Protein AF-A0A4W5JXL0-F1 (afdb_monomer_lite)

Structure (mmCIF, N/CA/C/O backbone):
data_AF-A0A4W5JXL0-F1
#
_entry.id   AF-A0A4W5JXL0-F1
#
loop_
_atom_site.group_PDB
_atom_site.id
_atom_site.type_symbol
_atom_site.label_atom_id
_atom_site.label_alt_id
_atom_site.label_comp_id
_atom_site.label_asym_id
_atom_site.label_entity_id
_atom_site.label_seq_id
_atom_site.pdbx_PDB_ins_code
_atom_site.Cartn_x
_atom_site.Cartn_y
_atom_site.Cartn_z
_atom_site.occupancy
_atom_site.B_iso_or_equiv
_atom_site.auth_seq_id
_atom_site.auth_comp_id
_atom_site.auth_asym_id
_atom_site.auth_atom_id
_atom_site.pdbx_PDB_model_num
ATOM 1 N N . MET A 1 1 ? -16.238 -10.959 4.177 1.00 44.97 1 MET A N 1
ATOM 2 C CA . MET A 1 1 ? -16.614 -9.712 3.478 1.00 44.97 1 MET A CA 1
ATOM 3 C C . MET A 1 1 ? -15.823 -8.590 4.135 1.00 44.97 1 MET A C 1
ATOM 5 O O . MET A 1 1 ? -16.012 -8.363 5.322 1.00 44.97 1 MET A O 1
ATOM 9 N N . TYR A 1 2 ? -14.840 -8.008 3.449 1.00 50.25 2 TYR A N 1
ATOM 10 C CA . TYR A 1 2 ? -13.991 -6.952 4.017 1.00 50.25 2 TYR A CA 1
ATOM 11 C C . TYR A 1 2 ? -14.645 -5.604 3.732 1.00 50.25 2 TYR A C 1
ATOM 13 O O . TYR A 1 2 ? -15.067 -5.378 2.599 1.00 50.25 2 TYR A O 1
ATOM 21 N N . LYS A 1 3 ? -14.746 -4.728 4.733 1.00 51.88 3 LYS A N 1
ATOM 22 C CA . LYS A 1 3 ? -15.291 -3.382 4.544 1.00 51.88 3 LYS A CA 1
ATOM 23 C C . LYS A 1 3 ? -14.150 -2.373 4.419 1.00 51.88 3 LYS A C 1
ATOM 25 O O . LYS A 1 3 ? -13.209 -2.403 5.211 1.00 51.88 3 LYS A O 1
ATOM 30 N N . ALA A 1 4 ? -14.211 -1.522 3.399 1.00 54.75 4 ALA A N 1
ATOM 31 C CA . ALA A 1 4 ? -13.227 -0.466 3.201 1.00 54.75 4 ALA A CA 1
ATOM 32 C C . ALA A 1 4 ? -13.436 0.631 4.249 1.00 54.75 4 ALA A C 1
ATOM 34 O O . ALA A 1 4 ? -14.561 1.069 4.486 1.00 54.75 4 ALA A O 1
ATOM 35 N N . ILE A 1 5 ? -12.343 1.053 4.873 1.00 59.84 5 ILE A N 1
ATOM 36 C CA . ILE A 1 5 ? -12.331 2.164 5.814 1.00 59.84 5 ILE A CA 1
ATOM 37 C C . ILE A 1 5 ? -11.784 3.372 5.062 1.00 59.84 5 ILE A C 1
ATOM 39 O O . ILE A 1 5 ? -10.670 3.310 4.540 1.00 59.84 5 ILE A O 1
ATOM 43 N N . THR A 1 6 ? -12.558 4.452 4.991 1.00 55.84 6 THR A N 1
ATOM 44 C CA . THR A 1 6 ? -12.148 5.673 4.288 1.00 55.84 6 THR A CA 1
ATOM 45 C C . THR A 1 6 ? -11.992 6.805 5.300 1.00 55.84 6 THR A C 1
ATOM 47 O O . THR A 1 6 ? -12.989 7.195 5.914 1.00 55.84 6 THR A O 1
ATOM 50 N N . PRO A 1 7 ? -10.777 7.343 5.506 1.00 53.47 7 PRO A N 1
ATOM 51 C CA . PRO A 1 7 ? -10.622 8.592 6.237 1.00 53.47 7 PRO A CA 1
ATOM 52 C C . PRO A 1 7 ? -11.195 9.730 5.379 1.00 53.47 7 PRO A C 1
ATOM 54 O O . PRO A 1 7 ? -10.769 9.946 4.247 1.00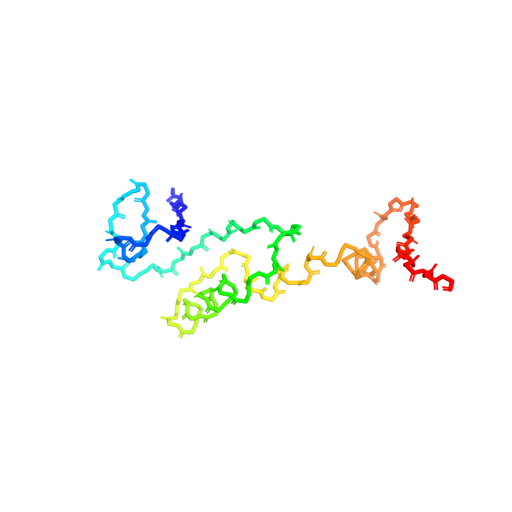 53.47 7 PRO A O 1
ATOM 57 N N . LEU A 1 8 ? -12.211 10.430 5.887 1.00 46.00 8 LEU A N 1
ATOM 58 C CA . LEU A 1 8 ? -12.744 11.640 5.259 1.00 46.00 8 LEU A CA 1
ATOM 59 C C . LEU A 1 8 ? -12.019 12.858 5.839 1.00 46.00 8 LEU A C 1
ATOM 61 O O . LEU A 1 8 ? -12.048 13.073 7.048 1.00 46.00 8 LEU A O 1
ATOM 65 N N . HIS A 1 9 ? -11.433 13.683 4.970 1.00 46.41 9 HIS A N 1
ATOM 66 C CA . HIS A 1 9 ? -10.880 15.002 5.310 1.00 46.41 9 HIS A CA 1
ATOM 67 C C . HIS A 1 9 ? -11.967 16.096 5.437 1.00 46.41 9 HIS A C 1
ATOM 69 O O . HIS A 1 9 ? -11.664 17.283 5.329 1.00 46.41 9 HIS A O 1
ATOM 75 N N . ASP A 1 10 ? -13.239 15.728 5.643 1.00 43.19 10 ASP A N 1
ATOM 76 C CA . ASP A 1 10 ? -14.330 16.700 5.760 1.00 43.19 10 ASP A CA 1
ATOM 77 C C . ASP A 1 10 ? -14.418 17.262 7.190 1.00 43.19 10 ASP A C 1
ATOM 79 O O . ASP A 1 10 ? -14.577 16.545 8.182 1.00 43.19 10 ASP A O 1
ATOM 83 N N . THR A 1 11 ? -14.301 18.582 7.292 1.00 43.84 11 THR A N 1
ATOM 84 C CA . THR A 1 11 ? -13.970 19.366 8.495 1.00 43.84 11 THR A CA 1
ATOM 85 C C . THR A 1 11 ? -15.111 19.502 9.513 1.00 43.84 11 THR A C 1
ATOM 87 O O . THR A 1 11 ? -15.028 20.327 10.422 1.00 43.84 11 THR A O 1
ATOM 90 N N . LYS A 1 12 ? -16.178 18.695 9.418 1.00 47.38 12 LYS A N 1
ATOM 91 C CA . LYS A 1 12 ? -17.352 18.804 10.309 1.00 47.38 12 LYS A CA 1
ATOM 92 C C . LYS A 1 12 ? -17.738 17.544 11.082 1.00 47.38 12 LYS A C 1
ATOM 94 O O . LYS A 1 12 ? -18.549 17.643 11.999 1.00 47.38 12 LYS A O 1
ATOM 99 N N . SER A 1 13 ? -17.142 16.384 10.810 1.00 51.00 13 SER A N 1
ATOM 100 C CA . SER A 1 13 ? -17.373 15.187 11.632 1.00 51.00 13 SER A CA 1
ATOM 101 C C . SER A 1 13 ? -16.156 14.265 11.627 1.00 51.00 13 SER A C 1
ATOM 103 O O . SER A 1 13 ? -16.011 13.431 10.736 1.00 51.00 13 SER A O 1
ATOM 105 N N . GLY A 1 14 ? -15.278 14.417 12.621 1.00 59.03 14 GLY A N 1
ATOM 106 C CA . GLY A 1 14 ? -14.153 13.503 12.821 1.00 59.03 14 GLY A CA 1
ATOM 107 C C . GLY A 1 14 ? -14.623 12.081 13.152 1.00 59.03 14 GLY A C 1
ATOM 108 O O . GLY A 1 14 ? -15.673 11.893 13.766 1.00 59.03 14 GLY A O 1
ATOM 109 N N . GLY A 1 15 ? -13.852 11.073 12.740 1.00 63.56 15 GLY A N 1
ATOM 110 C CA . GLY A 1 15 ? -14.101 9.669 13.077 1.00 63.56 15 GLY A CA 1
ATOM 111 C C . GLY A 1 15 ? -13.826 8.705 11.926 1.00 63.56 15 GLY A C 1
ATOM 112 O O . GLY A 1 15 ? -13.912 9.061 10.753 1.00 63.56 15 GLY A O 1
ATOM 113 N N . LEU A 1 16 ? -13.499 7.461 12.276 1.00 67.81 16 LEU A N 1
ATOM 114 C CA . LEU A 1 16 ? -13.336 6.376 11.316 1.00 67.81 16 LEU A CA 1
ATOM 115 C C . LEU A 1 16 ? -14.721 5.949 10.818 1.00 67.81 16 LEU A C 1
ATOM 117 O O . LEU A 1 16 ? -15.608 5.691 11.634 1.00 67.81 16 LEU A O 1
ATOM 121 N N . ARG A 1 17 ? -14.922 5.889 9.500 1.00 68.06 17 ARG A N 1
ATOM 122 C CA . ARG A 1 17 ? -16.212 5.518 8.909 1.00 68.06 17 ARG A CA 1
ATOM 123 C C . ARG A 1 17 ? -16.088 4.365 7.927 1.00 68.06 17 ARG A C 1
ATOM 125 O O . ARG A 1 17 ? -15.080 4.221 7.233 1.00 68.06 17 ARG A O 1
ATOM 132 N N . VAL A 1 18 ? -17.150 3.575 7.860 1.00 68.00 18 VAL A N 1
ATOM 133 C CA . VAL A 1 18 ? -17.347 2.486 6.904 1.00 68.00 18 VAL A CA 1
ATOM 134 C C . VAL A 1 18 ? -18.730 2.668 6.299 1.00 68.00 18 VAL A C 1
ATOM 136 O O . VAL A 1 18 ? -19.696 2.746 7.044 1.00 68.00 18 VAL A O 1
ATOM 139 N N . GLU A 1 19 ? -18.834 2.772 4.970 1.00 69.00 19 GLU A N 1
ATOM 140 C CA . GLU A 1 19 ? -20.127 2.998 4.289 1.00 69.00 19 GLU A CA 1
ATOM 141 C C . GLU A 1 19 ? -20.894 4.210 4.865 1.00 69.00 19 GLU A C 1
ATOM 143 O O . GLU A 1 19 ? -22.106 4.186 5.016 1.00 69.00 19 GLU A O 1
ATOM 148 N N . GLN A 1 20 ? -20.166 5.280 5.215 1.00 69.00 20 GLN A N 1
ATOM 149 C CA . GLN A 1 20 ? -20.680 6.488 5.880 1.00 69.00 20 GLN A CA 1
ATOM 150 C C . GLN A 1 20 ? -21.189 6.295 7.322 1.00 69.00 20 GLN A C 1
ATOM 152 O O . GLN A 1 20 ? -21.513 7.295 7.964 1.00 69.00 20 GLN A O 1
ATOM 157 N N . GLU A 1 21 ? -21.163 5.090 7.887 1.00 72.25 21 GLU A N 1
ATOM 158 C CA . GLU A 1 21 ? -21.459 4.845 9.301 1.00 72.25 21 GLU A CA 1
ATOM 159 C C . GLU A 1 21 ? -20.216 5.029 10.174 1.00 72.25 21 GLU A C 1
ATOM 161 O O . GLU A 1 21 ? -19.100 4.678 9.782 1.00 72.25 21 GLU A O 1
ATOM 166 N N . VAL A 1 22 ? -20.400 5.587 11.373 1.00 73.69 22 VAL A N 1
ATOM 167 C CA . VAL A 1 22 ? -19.315 5.745 12.349 1.00 73.69 22 VAL A CA 1
ATOM 168 C C . VAL A 1 22 ? -18.929 4.379 12.897 1.00 73.69 22 VAL A C 1
ATOM 170 O O . VAL A 1 22 ? -19.759 3.634 13.413 1.00 73.69 22 VAL A O 1
ATOM 173 N N . VAL A 1 23 ? -17.640 4.071 12.828 1.00 73.62 23 VAL A N 1
ATOM 174 C CA . VAL A 1 23 ? -17.078 2.866 13.421 1.00 73.62 23 VAL A CA 1
ATOM 175 C C . VAL A 1 23 ? -17.011 3.061 14.935 1.00 73.62 23 VAL A C 1
ATOM 177 O O . VAL A 1 23 ? -16.225 3.860 15.438 1.00 73.62 23 VAL A O 1
ATOM 180 N N . THR A 1 24 ? -17.847 2.327 15.668 1.00 72.75 24 THR A N 1
ATOM 181 C CA . THR A 1 24 ? -17.928 2.381 17.140 1.00 72.75 24 THR A CA 1
ATOM 182 C C . THR A 1 24 ? -17.052 1.339 17.836 1.00 72.75 24 THR A C 1
ATOM 184 O O . THR A 1 24 ? -16.873 1.395 19.050 1.00 72.75 24 THR A O 1
ATOM 187 N N . SER A 1 25 ? -16.4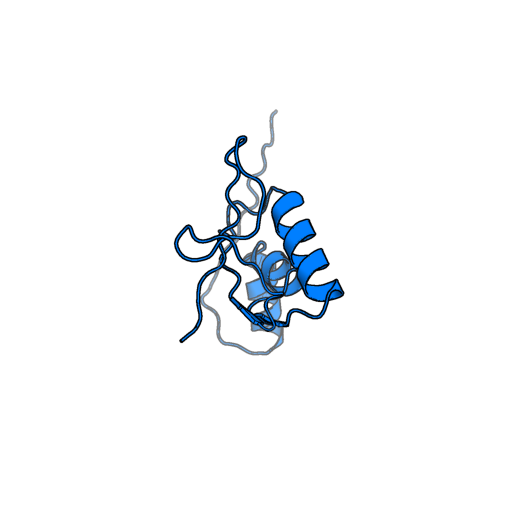92 0.389 17.082 1.00 78.25 25 SER A N 1
ATOM 188 C CA . SER A 1 25 ? -15.634 -0.682 17.593 1.00 78.25 25 SER A CA 1
ATOM 189 C C . SER A 1 25 ? -14.292 -0.705 16.875 1.00 78.25 25 SER A C 1
ATOM 191 O O . SER A 1 25 ? -14.188 -0.380 15.696 1.00 78.25 25 SER A O 1
ATOM 193 N N . TYR A 1 26 ? -13.238 -1.085 17.591 1.00 78.94 26 TYR A N 1
ATOM 194 C CA . TYR A 1 26 ? -11.892 -1.052 17.038 1.00 78.94 26 TYR A CA 1
ATOM 195 C C . TYR A 1 26 ? -11.692 -2.119 15.937 1.00 78.94 26 TYR A C 1
ATOM 197 O O . TYR A 1 26 ? -11.899 -3.311 16.208 1.00 78.94 26 TYR A O 1
ATOM 205 N N . PRO A 1 27 ? -11.270 -1.745 14.708 1.00 80.81 27 PRO A N 1
ATOM 206 C CA . PRO A 1 27 ? -11.119 -2.699 13.616 1.00 80.81 27 PRO A CA 1
ATOM 207 C C . PRO A 1 27 ? -9.964 -3.668 13.888 1.00 80.81 27 PRO A C 1
ATOM 209 O O . PRO A 1 27 ? -8.832 -3.264 14.131 1.00 80.81 27 PRO A O 1
ATOM 212 N N . GLN A 1 28 ? -10.241 -4.970 13.800 1.00 85.12 28 GLN A N 1
ATOM 213 C CA . GLN A 1 28 ? -9.219 -6.012 13.971 1.00 85.12 28 GLN A CA 1
ATOM 214 C C . GLN A 1 28 ? -8.344 -6.182 12.720 1.00 85.12 28 GLN A C 1
ATOM 216 O O . GLN A 1 28 ? -7.174 -6.555 12.812 1.00 85.12 28 GLN A O 1
ATOM 221 N N . VAL A 1 29 ? -8.916 -5.925 11.539 1.00 85.44 29 VAL A N 1
ATOM 222 C CA . VAL A 1 29 ? -8.248 -6.018 10.237 1.00 85.44 29 VAL A CA 1
ATOM 223 C C . VAL A 1 29 ? -8.743 -4.879 9.351 1.00 85.44 29 VAL A C 1
ATOM 225 O O . VAL A 1 29 ? -9.951 -4.654 9.276 1.00 85.44 29 VAL A O 1
ATOM 228 N N . ALA A 1 30 ? -7.839 -4.201 8.643 1.00 84.12 30 ALA A N 1
ATOM 229 C CA . ALA A 1 30 ? -8.191 -3.168 7.672 1.00 84.12 30 ALA A CA 1
ATOM 230 C C . ALA A 1 30 ? -7.460 -3.377 6.342 1.00 84.12 30 ALA A C 1
ATOM 232 O O . ALA A 1 30 ? -6.264 -3.670 6.312 1.00 84.12 30 ALA A O 1
ATOM 233 N N . VAL A 1 31 ? -8.189 -3.212 5.235 1.00 84.56 31 VAL A N 1
ATOM 234 C CA . VAL A 1 31 ? -7.614 -3.199 3.886 1.00 84.56 31 VAL A CA 1
ATOM 235 C C . VAL A 1 31 ? -7.303 -1.763 3.515 1.00 84.56 31 VAL A C 1
ATOM 237 O O . VAL A 1 31 ? -8.209 -0.935 3.417 1.00 84.56 31 VAL A O 1
ATOM 240 N N . VAL A 1 32 ? -6.024 -1.470 3.309 1.00 83.88 32 VAL A N 1
ATOM 241 C CA . VAL A 1 32 ? -5.569 -0.109 3.056 1.00 83.88 32 VAL A CA 1
ATOM 242 C C . VAL A 1 32 ? -5.635 0.200 1.563 1.00 83.88 32 VAL A C 1
ATOM 244 O O . VAL A 1 32 ? -5.080 -0.520 0.731 1.00 83.88 32 VAL A O 1
ATOM 247 N N . ARG A 1 33 ? -6.325 1.290 1.219 1.00 81.06 33 ARG A N 1
ATOM 248 C CA . ARG A 1 33 ? -6.457 1.799 -0.151 1.00 81.06 33 ARG A CA 1
ATOM 249 C C . ARG A 1 33 ? -6.056 3.267 -0.170 1.00 81.06 33 ARG A C 1
ATOM 251 O O . ARG A 1 33 ? -6.904 4.143 -0.073 1.00 81.06 33 ARG A O 1
ATOM 258 N N . VAL A 1 34 ? -4.755 3.510 -0.291 1.00 76.50 34 VAL A N 1
ATOM 259 C CA . VAL A 1 34 ? -4.198 4.854 -0.471 1.00 76.50 34 VAL A CA 1
ATOM 260 C C . VAL A 1 34 ? -3.645 4.949 -1.895 1.00 76.50 34 VAL A C 1
ATOM 262 O O . VAL A 1 34 ? -2.922 4.037 -2.310 1.00 76.50 34 VAL A O 1
ATOM 265 N N . PRO A 1 35 ? -3.992 5.986 -2.677 1.00 68.69 35 PRO A N 1
ATOM 266 C CA . PRO A 1 35 ? -3.399 6.201 -3.992 1.00 68.69 35 PRO A CA 1
ATOM 267 C C . PRO A 1 35 ? -1.885 6.418 -3.864 1.00 68.69 35 PRO A C 1
ATOM 269 O O . PRO A 1 35 ? -1.441 7.461 -3.396 1.00 68.69 35 PRO A O 1
ATOM 272 N N . THR A 1 36 ? -1.081 5.453 -4.314 1.00 64.19 36 THR A N 1
ATOM 273 C CA . THR A 1 36 ? 0.391 5.521 -4.259 1.00 64.19 36 THR A CA 1
ATOM 274 C C . THR A 1 36 ? 1.040 6.696 -5.009 1.00 64.19 36 THR A C 1
ATOM 276 O O . THR A 1 36 ? 2.087 7.129 -4.539 1.00 64.19 36 THR A O 1
ATOM 279 N N . PRO A 1 37 ? 0.473 7.278 -6.095 1.00 62.12 37 PRO A N 1
ATOM 280 C CA . PRO A 1 37 ? 1.083 8.443 -6.750 1.00 62.12 37 PRO A CA 1
ATOM 281 C C . PRO A 1 37 ? 1.044 9.718 -5.897 1.00 62.12 37 PRO A C 1
ATOM 283 O O . PRO A 1 37 ? 1.795 10.648 -6.160 1.00 62.12 37 PRO A O 1
ATOM 286 N N . TRP A 1 38 ? 0.157 9.764 -4.896 1.00 56.78 38 TRP A N 1
ATOM 287 C CA . TRP A 1 38 ? -0.147 10.952 -4.095 1.00 56.78 38 TRP A CA 1
ATOM 288 C C . TRP A 1 38 ? 0.029 10.702 -2.597 1.00 56.78 38 TRP A C 1
ATOM 290 O O . TRP A 1 38 ? -0.528 11.438 -1.784 1.00 56.78 38 TRP A O 1
ATOM 300 N N . VAL A 1 39 ? 0.800 9.676 -2.212 1.00 60.50 39 VAL A N 1
ATOM 301 C CA . VAL A 1 39 ? 1.291 9.527 -0.831 1.00 60.50 39 VAL A CA 1
ATOM 302 C C . VAL A 1 39 ? 2.317 10.638 -0.585 1.00 60.50 39 VAL A C 1
ATOM 304 O O . VAL A 1 39 ? 3.521 10.424 -0.571 1.00 60.50 39 VAL A O 1
ATOM 307 N N . GLN A 1 40 ? 1.818 11.865 -0.486 1.00 54.47 40 GLN A N 1
ATOM 308 C CA . GLN A 1 40 ? 2.543 13.064 -0.086 1.00 54.47 40 GLN A CA 1
ATOM 309 C C . GLN A 1 40 ? 2.086 13.523 1.304 1.00 54.47 40 GLN A C 1
ATOM 311 O O . GLN A 1 40 ? 2.796 14.276 1.961 1.00 54.47 40 GLN A O 1
ATOM 316 N N . SER A 1 41 ? 0.919 13.060 1.779 1.00 59.41 41 SER A N 1
ATOM 317 C CA . SER A 1 41 ? 0.434 13.388 3.117 1.00 59.41 41 SER A CA 1
ATOM 318 C C . SER A 1 41 ? 1.008 12.411 4.149 1.00 59.41 41 SER A C 1
ATOM 320 O O . SER A 1 41 ? 0.657 11.229 4.201 1.00 59.41 41 SER A O 1
ATOM 322 N N . ASP A 1 42 ? 1.876 12.922 5.025 1.00 68.81 42 ASP A N 1
ATOM 323 C CA . ASP A 1 42 ? 2.303 12.215 6.239 1.00 68.81 42 ASP A CA 1
ATOM 324 C C . ASP A 1 42 ? 1.103 11.808 7.113 1.00 68.81 42 ASP A C 1
ATOM 326 O O . ASP A 1 42 ? 1.203 10.871 7.910 1.00 68.81 42 ASP A O 1
ATOM 330 N N . SER A 1 43 ? -0.050 12.475 6.961 1.00 74.00 43 SER A N 1
ATOM 331 C CA . SER A 1 43 ? -1.257 12.195 7.740 1.00 74.00 43 SER A CA 1
ATOM 332 C C . SER A 1 43 ? -1.828 10.800 7.492 1.00 74.00 43 SER A C 1
ATOM 334 O O . SER A 1 43 ? -2.138 10.112 8.467 1.00 74.00 43 SER A O 1
ATOM 336 N N . ASP A 1 44 ? -1.906 10.334 6.242 1.00 79.38 44 ASP A N 1
ATOM 337 C CA . ASP A 1 44 ? -2.451 9.001 5.940 1.00 79.38 44 ASP A CA 1
ATOM 338 C C . ASP A 1 44 ? -1.574 7.909 6.551 1.00 79.38 44 ASP A C 1
ATOM 340 O O . ASP A 1 44 ? -2.041 7.015 7.261 1.00 79.38 44 ASP A O 1
ATOM 344 N N . ILE A 1 45 ? -0.264 8.028 6.341 1.00 84.88 45 ILE A N 1
ATOM 345 C CA . ILE A 1 45 ? 0.730 7.104 6.886 1.00 84.88 45 ILE A CA 1
ATOM 346 C C . ILE A 1 45 ? 0.716 7.125 8.417 1.00 84.88 45 ILE A C 1
ATOM 348 O O . ILE A 1 45 ? 0.813 6.068 9.046 1.00 84.88 45 ILE A O 1
ATOM 352 N N . THR A 1 46 ? 0.549 8.296 9.030 1.00 86.25 46 THR A N 1
ATOM 353 C CA . THR A 1 46 ? 0.467 8.445 10.489 1.00 86.25 46 THR A CA 1
ATOM 354 C C . THR A 1 46 ? -0.757 7.737 11.064 1.00 86.25 46 THR A C 1
ATOM 356 O O . THR A 1 46 ? -0.621 6.993 12.040 1.00 86.25 46 THR A O 1
ATOM 359 N N . VAL A 1 47 ? -1.933 7.887 10.446 1.00 84.69 47 VAL A N 1
ATOM 360 C CA . VAL A 1 47 ? -3.159 7.187 10.871 1.00 84.69 47 VAL A CA 1
ATOM 361 C C . VAL A 1 47 ? -2.981 5.674 10.769 1.00 84.69 47 VAL A C 1
ATOM 363 O O . VAL A 1 47 ? -3.310 4.947 11.708 1.00 84.69 47 VAL A O 1
ATOM 366 N N . LEU A 1 48 ? -2.408 5.186 9.669 1.00 87.75 48 LEU A N 1
ATOM 367 C CA . LEU A 1 48 ? -2.167 3.756 9.485 1.00 87.75 48 LEU A CA 1
ATOM 368 C C . LEU A 1 48 ? -1.169 3.207 10.516 1.00 87.75 48 LEU A C 1
ATOM 370 O O . LEU A 1 48 ? -1.424 2.167 11.120 1.00 87.75 48 LEU A O 1
ATOM 374 N N . ARG A 1 49 ? -0.071 3.920 10.794 1.00 88.94 49 ARG A N 1
ATOM 375 C CA . ARG A 1 49 ? 0.872 3.545 11.865 1.00 88.94 49 ARG A CA 1
ATOM 376 C C . ARG A 1 49 ? 0.189 3.494 13.233 1.00 88.94 49 ARG A C 1
ATOM 378 O O . ARG A 1 49 ? 0.490 2.612 14.034 1.00 88.94 49 ARG A O 1
ATOM 385 N N . HIS A 1 50 ? -0.738 4.412 13.506 1.00 88.06 50 HIS A N 1
ATOM 386 C CA . HIS A 1 50 ? -1.491 4.421 14.758 1.00 88.06 50 HIS A CA 1
ATOM 387 C C . HIS A 1 50 ? -2.424 3.208 14.878 1.00 88.06 50 HIS A C 1
ATOM 389 O O . HIS A 1 50 ? -2.424 2.541 15.911 1.00 88.06 50 HIS A O 1
ATOM 395 N N . LEU A 1 51 ? -3.148 2.871 13.806 1.00 87.19 51 LEU A N 1
ATOM 396 C CA . LEU A 1 51 ? -3.974 1.662 13.745 1.00 87.19 51 LEU A CA 1
ATOM 397 C C . LEU A 1 51 ? -3.129 0.392 13.934 1.00 87.19 51 LEU A C 1
ATOM 399 O O . LEU A 1 51 ? -3.504 -0.508 14.685 1.00 87.19 51 LEU A O 1
ATOM 403 N N . GLU A 1 52 ? -1.955 0.313 13.312 1.00 89.00 52 GLU A N 1
ATOM 404 C CA . GLU A 1 52 ? -1.054 -0.825 13.517 1.00 89.00 52 GLU A CA 1
ATOM 405 C C . GLU A 1 52 ? -0.594 -0.922 14.982 1.00 89.00 52 GLU A C 1
ATOM 407 O O . GLU A 1 52 ? -0.678 -1.993 15.587 1.00 89.00 52 GLU A O 1
ATOM 412 N N . LYS A 1 53 ? -0.202 0.204 15.597 1.00 90.62 53 LYS A N 1
ATOM 413 C CA . LYS A 1 53 ? 0.220 0.272 17.008 1.00 90.62 53 LYS A CA 1
ATOM 414 C C . LYS A 1 53 ? -0.885 -0.134 17.987 1.00 90.62 53 LYS A C 1
ATOM 416 O O . LYS A 1 53 ? -0.598 -0.720 19.025 1.00 90.62 53 LYS A O 1
ATOM 421 N N . MET A 1 54 ? -2.137 0.168 17.663 1.00 88.94 54 MET A N 1
ATOM 422 C CA . MET A 1 54 ? -3.309 -0.214 18.454 1.00 88.94 54 MET A CA 1
ATOM 423 C C . MET A 1 54 ? -3.759 -1.671 18.214 1.00 88.94 54 MET A C 1
ATOM 425 O O . MET A 1 54 ? -4.755 -2.107 18.786 1.00 88.94 54 MET A O 1
ATOM 429 N N . GLY A 1 55 ? -3.037 -2.441 17.390 1.00 88.69 55 GLY A N 1
ATOM 430 C CA . GLY A 1 55 ? -3.280 -3.871 17.170 1.00 88.69 55 GLY A CA 1
ATOM 431 C C . GLY A 1 55 ? -4.161 -4.200 15.962 1.00 88.69 55 GLY A C 1
ATOM 432 O O . GLY A 1 55 ? -4.550 -5.355 15.795 1.00 88.69 55 GLY A O 1
ATOM 433 N N . CYS A 1 56 ? -4.469 -3.226 15.096 1.00 89.44 56 CYS A N 1
ATOM 434 C CA . CYS A 1 56 ? -5.171 -3.508 13.843 1.00 89.44 56 CYS A CA 1
ATOM 435 C C . CYS A 1 56 ? -4.203 -4.148 12.847 1.00 89.44 56 CYS A C 1
ATOM 437 O O . CYS A 1 56 ? -3.118 -3.632 12.572 1.00 89.44 56 CYS A O 1
ATOM 439 N N . ARG A 1 57 ? -4.608 -5.273 12.261 1.00 90.12 57 ARG A N 1
ATOM 440 C CA . ARG A 1 57 ? -3.841 -5.938 11.208 1.00 90.12 57 ARG A CA 1
ATOM 441 C C . ARG A 1 57 ? -4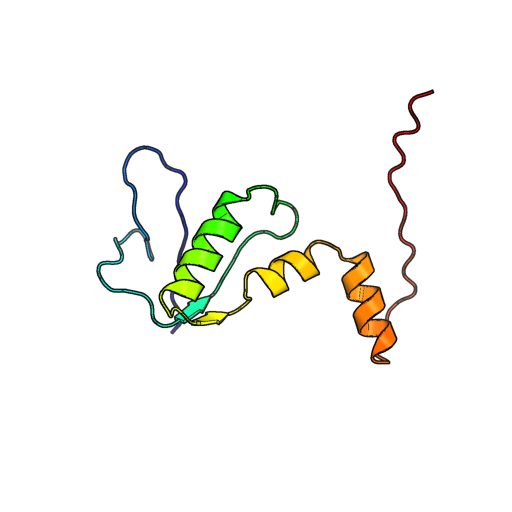.111 -5.249 9.875 1.00 90.12 57 ARG A C 1
ATOM 443 O O . ARG A 1 57 ? -5.192 -5.384 9.305 1.00 90.12 57 ARG A O 1
ATOM 450 N N . LEU A 1 58 ? -3.117 -4.543 9.357 1.00 89.31 58 LEU A N 1
ATOM 451 C CA . LEU A 1 58 ? -3.227 -3.861 8.071 1.00 89.31 58 LEU A CA 1
ATOM 452 C C . LEU A 1 58 ? -2.832 -4.785 6.916 1.00 89.31 58 LEU A C 1
ATOM 454 O O . LEU A 1 58 ? -1.729 -5.336 6.895 1.00 89.31 58 LEU A O 1
ATOM 458 N N . VAL A 1 59 ? -3.724 -4.924 5.935 1.00 89.00 59 VAL A N 1
ATOM 459 C CA . VAL A 1 59 ? -3.397 -5.471 4.612 1.00 89.00 59 VAL A CA 1
ATOM 460 C C . VAL A 1 59 ? -2.840 -4.322 3.782 1.00 89.00 59 VAL A C 1
ATOM 462 O O . VAL A 1 59 ? -3.536 -3.327 3.580 1.00 89.00 59 VAL A O 1
ATOM 465 N N . ASN A 1 60 ? -1.594 -4.479 3.330 1.00 86.69 60 ASN A N 1
ATOM 466 C CA . ASN A 1 60 ? -0.692 -3.414 2.880 1.00 86.69 60 ASN A CA 1
ATOM 467 C C . ASN A 1 60 ? -0.316 -2.467 4.029 1.00 86.69 60 ASN A C 1
ATOM 469 O O . ASN A 1 60 ? -0.923 -1.420 4.237 1.00 86.69 60 ASN A O 1
ATOM 473 N N . ARG A 1 61 ? 0.702 -2.869 4.801 1.00 87.94 61 ARG A N 1
ATOM 474 C CA . ARG A 1 61 ? 1.263 -2.060 5.892 1.00 87.94 61 ARG A CA 1
ATOM 475 C C . ARG A 1 61 ? 1.825 -0.730 5.368 1.00 87.94 61 ARG A C 1
ATOM 477 O O . ARG A 1 61 ? 2.254 -0.682 4.212 1.00 87.94 61 ARG A O 1
ATOM 484 N N . PRO A 1 62 ? 1.935 0.305 6.222 1.00 86.75 62 PRO A N 1
ATOM 485 C CA . PRO A 1 62 ? 2.488 1.603 5.836 1.00 86.75 62 PRO A CA 1
ATOM 486 C C . PRO A 1 62 ? 3.841 1.490 5.127 1.00 86.75 62 PRO A C 1
ATOM 488 O O . PRO A 1 62 ? 4.049 2.118 4.097 1.00 86.75 62 PRO A O 1
ATOM 491 N N . GLN A 1 63 ? 4.737 0.632 5.629 1.00 85.94 63 GLN A N 1
ATOM 492 C CA . GLN A 1 63 ? 6.054 0.433 5.023 1.00 85.94 63 GLN A CA 1
ATOM 493 C C . GLN A 1 63 ? 5.975 -0.170 3.615 1.00 85.94 63 GLN A C 1
ATOM 495 O O . GLN A 1 63 ? 6.696 0.261 2.724 1.00 85.94 63 GLN A O 1
ATOM 500 N N . ALA A 1 64 ? 5.081 -1.139 3.396 1.00 87.31 64 ALA A N 1
ATOM 501 C CA . ALA A 1 64 ? 4.903 -1.749 2.080 1.00 87.31 64 ALA A CA 1
ATOM 502 C C . ALA A 1 64 ? 4.370 -0.726 1.067 1.00 87.31 64 ALA A C 1
ATOM 504 O O . ALA A 1 64 ? 4.832 -0.689 -0.069 1.00 87.31 64 ALA A O 1
ATOM 505 N N . ILE A 1 65 ? 3.446 0.139 1.498 1.00 86.75 65 ILE A N 1
ATOM 506 C CA . ILE A 1 65 ? 2.915 1.229 0.672 1.00 86.75 65 ILE A CA 1
ATOM 507 C C . ILE A 1 65 ? 4.038 2.194 0.287 1.00 86.75 65 ILE A C 1
ATOM 509 O O . ILE A 1 65 ? 4.189 2.480 -0.896 1.00 86.75 65 ILE A O 1
ATOM 513 N N . LEU A 1 66 ? 4.845 2.637 1.257 1.00 85.12 66 LEU A N 1
ATOM 514 C CA . LEU A 1 66 ? 5.969 3.549 1.021 1.00 85.12 66 LEU A CA 1
ATOM 515 C C . LEU A 1 66 ? 7.018 2.948 0.078 1.00 85.12 66 LEU A C 1
ATOM 517 O O . LEU A 1 66 ? 7.468 3.628 -0.840 1.00 85.12 66 LEU A O 1
ATOM 521 N N . ASN A 1 67 ? 7.347 1.663 0.234 1.00 85.31 67 ASN A N 1
ATOM 522 C CA . ASN A 1 67 ? 8.264 0.975 -0.677 1.00 85.31 67 ASN A CA 1
ATOM 523 C C . ASN A 1 67 ? 7.727 0.951 -2.121 1.00 85.31 67 ASN A C 1
ATOM 525 O O . ASN A 1 67 ? 8.499 1.094 -3.064 1.00 85.31 67 ASN A O 1
ATOM 529 N N . CYS A 1 68 ? 6.407 0.820 -2.297 1.00 85.38 68 CYS A N 1
ATOM 530 C CA . CYS A 1 68 ? 5.765 0.787 -3.615 1.00 85.38 68 CYS A CA 1
ATOM 531 C C . CYS A 1 68 ? 5.607 2.170 -4.273 1.00 85.38 68 CYS A C 1
ATOM 533 O O . CYS A 1 68 ? 5.232 2.235 -5.445 1.00 85.38 68 CYS A O 1
ATOM 535 N N . VAL A 1 69 ? 5.850 3.275 -3.553 1.00 83.94 69 VAL A N 1
ATOM 536 C CA . VAL A 1 69 ? 5.839 4.625 -4.151 1.00 83.94 69 VAL A CA 1
ATOM 537 C C . VAL A 1 69 ? 6.972 4.747 -5.168 1.00 83.94 69 VAL A C 1
ATOM 539 O O . VAL A 1 69 ? 6.770 5.255 -6.272 1.00 83.94 69 VAL A O 1
ATOM 542 N N . ASN A 1 70 ? 8.151 4.217 -4.834 1.00 84.56 70 ASN A N 1
ATOM 543 C CA . ASN A 1 70 ? 9.286 4.197 -5.741 1.00 84.56 70 ASN A CA 1
ATOM 544 C C . ASN A 1 70 ? 9.242 2.944 -6.629 1.00 84.56 70 ASN A C 1
ATOM 546 O O . ASN A 1 70 ? 9.685 1.852 -6.257 1.00 84.56 70 ASN A O 1
ATOM 550 N N . LYS A 1 71 ? 8.707 3.119 -7.839 1.00 85.12 71 LYS A N 1
ATOM 551 C CA . LYS A 1 71 ? 8.625 2.044 -8.834 1.00 85.12 71 LYS A CA 1
ATOM 552 C C . LYS A 1 71 ? 10.006 1.562 -9.274 1.00 85.12 71 LYS A C 1
ATOM 554 O O . LYS A 1 71 ? 10.171 0.365 -9.457 1.00 85.12 71 LYS A O 1
ATOM 559 N N . PHE A 1 72 ? 10.995 2.449 -9.387 1.00 87.12 72 PHE A N 1
ATOM 560 C CA . PHE A 1 72 ? 12.354 2.050 -9.753 1.00 87.12 72 PHE A CA 1
ATOM 561 C C . PHE A 1 72 ? 12.947 1.092 -8.714 1.00 87.12 72 PHE A C 1
ATOM 563 O O . PHE A 1 72 ? 13.365 -0.010 -9.062 1.00 87.12 72 PHE A O 1
ATOM 570 N N . TRP A 1 73 ? 12.864 1.449 -7.429 1.00 85.69 73 TRP A N 1
ATOM 571 C CA . TRP A 1 73 ? 13.295 0.576 -6.333 1.00 85.69 73 TRP A CA 1
ATOM 572 C C . TRP A 1 73 ? 12.538 -0.758 -6.324 1.00 85.69 73 TRP A C 1
ATOM 574 O O . TRP A 1 73 ? 13.132 -1.819 -6.155 1.00 85.69 73 TRP A O 1
ATOM 584 N N . THR A 1 74 ? 11.224 -0.723 -6.561 1.00 89.06 74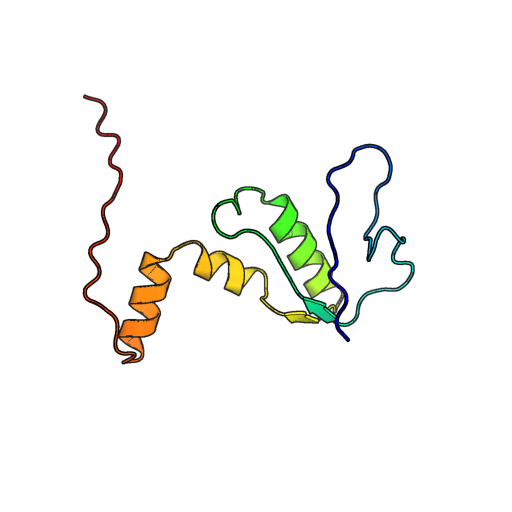 THR A N 1
ATOM 585 C CA . THR A 1 74 ? 10.400 -1.940 -6.641 1.00 89.06 74 THR A CA 1
ATOM 586 C C . THR A 1 74 ? 10.906 -2.889 -7.731 1.00 89.06 74 THR A C 1
ATOM 588 O O . THR A 1 74 ? 10.993 -4.094 -7.510 1.00 89.06 74 THR A O 1
ATOM 591 N N . PHE A 1 75 ? 11.268 -2.360 -8.901 1.00 90.31 75 PHE A N 1
ATOM 592 C CA . PHE A 1 75 ? 11.812 -3.163 -9.995 1.00 90.31 75 PHE A CA 1
ATOM 593 C C . PHE A 1 75 ? 13.206 -3.701 -9.655 1.00 90.31 75 PHE A C 1
ATOM 595 O O . PHE A 1 75 ? 13.479 -4.868 -9.917 1.00 90.31 75 PHE A O 1
ATOM 602 N N . GLN A 1 76 ? 14.066 -2.903 -9.019 1.00 89.38 76 GLN A N 1
ATOM 603 C CA . GLN A 1 76 ? 15.383 -3.372 -8.578 1.00 89.38 76 GLN A CA 1
ATOM 604 C C . GLN A 1 76 ? 15.286 -4.536 -7.589 1.00 89.38 76 GLN A C 1
ATOM 606 O O . GLN A 1 76 ? 15.984 -5.534 -7.755 1.00 89.38 76 GLN A O 1
ATOM 611 N N . GLU A 1 77 ? 14.392 -4.439 -6.603 1.00 91.31 77 GLU A N 1
ATOM 612 C CA . GLU A 1 77 ? 14.158 -5.513 -5.636 1.00 91.31 77 GLU A CA 1
ATOM 613 C C . GLU A 1 77 ? 13.713 -6.795 -6.356 1.00 91.31 77 GLU A C 1
ATOM 615 O O . GLU A 1 77 ? 14.301 -7.856 -6.165 1.00 91.31 77 GLU A O 1
ATOM 620 N N . LEU A 1 78 ? 12.726 -6.701 -7.254 1.00 91.94 78 LEU A N 1
ATOM 621 C CA . LEU A 1 78 ? 12.231 -7.854 -8.014 1.00 91.94 78 LEU A CA 1
ATOM 622 C C . LEU A 1 78 ? 13.318 -8.493 -8.892 1.00 91.94 78 LEU A C 1
ATOM 624 O O . LEU A 1 78 ? 13.437 -9.720 -8.918 1.00 91.94 78 LEU A O 1
ATOM 628 N N . ALA A 1 79 ? 14.133 -7.681 -9.568 1.00 90.50 79 ALA A N 1
ATOM 629 C CA . ALA A 1 79 ? 15.262 -8.164 -10.358 1.00 90.50 79 ALA A CA 1
ATOM 630 C C . ALA A 1 79 ? 16.294 -8.886 -9.478 1.00 90.50 79 ALA A C 1
ATOM 632 O O . ALA A 1 79 ? 16.794 -9.945 -9.858 1.00 90.50 79 ALA A O 1
ATOM 633 N N . GLY A 1 80 ? 16.567 -8.353 -8.281 1.00 91.06 80 GLY A N 1
ATOM 634 C CA . GLY A 1 80 ? 17.463 -8.960 -7.294 1.00 91.06 80 GLY A CA 1
ATOM 635 C C . GLY A 1 80 ? 17.019 -10.353 -6.835 1.00 91.06 80 GLY A C 1
ATOM 636 O O . GLY A 1 80 ? 17.863 -11.190 -6.524 1.00 91.06 80 GLY A O 1
ATOM 637 N N . HIS A 1 81 ? 15.713 -10.636 -6.869 1.00 93.19 81 HIS A N 1
ATOM 638 C CA . HIS A 1 81 ? 15.141 -11.958 -6.566 1.00 93.19 81 HIS A CA 1
ATOM 639 C C . HIS A 1 81 ? 14.942 -12.849 -7.805 1.00 93.19 81 HIS A C 1
ATOM 641 O O . HIS A 1 81 ? 14.311 -13.901 -7.711 1.00 93.19 81 HIS A O 1
ATOM 647 N N . GLY A 1 82 ? 15.472 -12.458 -8.968 1.00 91.62 82 GLY A N 1
ATOM 648 C CA . GLY A 1 82 ? 15.421 -13.261 -10.193 1.00 91.62 82 GLY A CA 1
ATOM 649 C C . GLY A 1 82 ? 14.059 -13.275 -10.891 1.00 91.62 82 GLY A C 1
ATOM 650 O O . GLY A 1 82 ? 13.796 -14.160 -11.708 1.00 91.62 82 GLY A O 1
ATOM 651 N N . VAL A 1 83 ? 13.179 -12.317 -10.584 1.00 92.81 83 VAL A N 1
ATOM 652 C CA . VAL A 1 83 ? 11.904 -12.159 -11.294 1.00 92.81 83 VAL A CA 1
ATOM 653 C C . VAL A 1 83 ? 12.188 -11.613 -12.701 1.00 92.81 83 VAL A C 1
ATOM 655 O O . VAL A 1 83 ? 12.892 -10.610 -12.818 1.00 92.81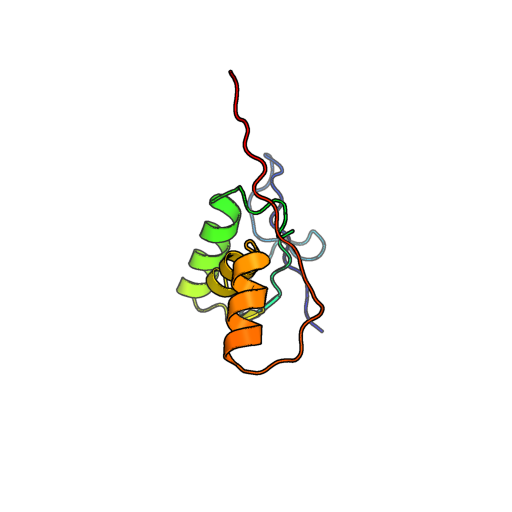 83 VAL A O 1
ATOM 658 N N . PRO A 1 84 ? 11.654 -12.220 -13.779 1.00 90.31 84 PRO A N 1
ATOM 659 C CA . PRO A 1 84 ? 11.807 -11.672 -15.121 1.00 90.31 84 PRO A CA 1
ATOM 660 C C . PRO A 1 84 ? 11.034 -10.354 -15.230 1.00 90.31 84 PRO A C 1
ATOM 662 O O . PRO A 1 84 ? 9.819 -10.318 -15.026 1.00 90.31 84 PRO A O 1
ATOM 665 N N . LEU A 1 85 ? 11.743 -9.273 -15.552 1.00 88.75 85 LEU A N 1
ATOM 666 C CA . LEU A 1 85 ? 11.180 -7.934 -15.718 1.00 88.75 85 LEU A CA 1
ATOM 667 C C . LEU A 1 85 ? 11.316 -7.473 -17.173 1.00 88.75 85 LEU A C 1
ATOM 669 O O . LEU A 1 85 ? 12.256 -7.886 -17.851 1.00 88.75 85 LEU A O 1
ATOM 673 N N . PRO A 1 86 ? 10.400 -6.622 -17.665 1.00 88.06 86 PRO A N 1
ATOM 674 C CA . PRO A 1 86 ? 10.565 -5.992 -18.967 1.00 88.06 86 PRO A CA 1
ATOM 675 C C . PRO A 1 86 ? 11.753 -5.025 -18.949 1.00 88.06 86 PRO A C 1
ATOM 677 O O . PRO A 1 86 ? 12.020 -4.386 -17.926 1.00 88.06 86 PRO A O 1
ATOM 680 N N . ASP A 1 87 ? 12.403 -4.859 -20.100 1.00 86.81 87 ASP A N 1
ATOM 681 C CA . ASP A 1 87 ? 13.411 -3.818 -20.292 1.00 86.81 87 ASP A CA 1
ATOM 682 C C . ASP A 1 87 ? 12.788 -2.453 -19.976 1.00 86.81 87 ASP A C 1
ATOM 684 O O . ASP A 1 87 ? 11.886 -1.973 -20.666 1.00 86.81 87 ASP A O 1
ATOM 688 N N . THR A 1 88 ? 13.227 -1.862 -18.866 1.00 84.38 88 THR A N 1
ATOM 689 C CA . THR A 1 88 ? 12.631 -0.655 -18.294 1.00 84.38 88 THR A CA 1
ATOM 690 C C . THR A 1 88 ? 13.694 0.427 -18.207 1.00 84.38 88 THR A C 1
ATOM 692 O O . THR A 1 88 ? 14.672 0.288 -17.476 1.00 84.38 88 THR A O 1
ATOM 695 N N . PHE A 1 89 ? 13.482 1.530 -18.920 1.00 82.88 89 PHE A N 1
ATOM 696 C CA . PHE A 1 89 ? 14.293 2.737 -18.793 1.00 82.88 89 PHE A CA 1
ATOM 697 C C . PHE A 1 89 ? 13.620 3.684 -17.795 1.00 82.88 89 PHE A C 1
ATOM 699 O O . PHE A 1 89 ? 12.430 3.972 -17.919 1.00 82.88 89 PHE A O 1
ATOM 706 N N . SER A 1 90 ? 14.366 4.137 -16.787 1.00 78.88 90 SER A N 1
ATOM 707 C CA . SER A 1 90 ? 13.923 5.172 -15.845 1.00 78.88 90 SER A CA 1
ATOM 708 C C . SER A 1 90 ? 14.694 6.453 -16.125 1.00 78.88 90 SER A C 1
ATO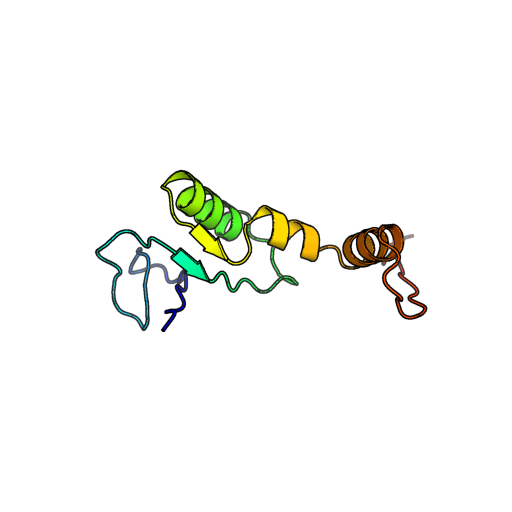M 710 O O . SER A 1 90 ? 15.907 6.405 -16.312 1.00 78.88 90 SER A O 1
ATOM 712 N N . TYR A 1 91 ? 13.984 7.574 -16.166 1.00 81.44 91 TYR A N 1
ATOM 713 C CA . TYR A 1 91 ? 14.559 8.899 -16.369 1.00 81.44 91 TYR A CA 1
ATOM 714 C C . TYR A 1 91 ? 14.368 9.702 -15.088 1.00 81.44 91 TYR A C 1
ATOM 716 O O . TYR A 1 91 ? 13.304 9.632 -14.469 1.00 81.44 91 TYR A O 1
ATOM 724 N N . GLU A 1 92 ? 15.394 10.442 -14.690 1.00 77.75 92 GLU A N 1
ATOM 725 C CA . GLU A 1 92 ? 15.246 11.493 -13.690 1.00 77.75 92 GLU A CA 1
ATOM 726 C C . GLU A 1 92 ? 14.700 12.732 -14.405 1.00 77.75 92 GLU A C 1
ATOM 728 O O . GLU A 1 92 ? 15.221 13.124 -15.450 1.00 77.75 92 GLU A O 1
ATOM 733 N N . ASP A 1 93 ? 13.628 13.323 -13.876 1.00 69.31 93 ASP A N 1
ATOM 734 C CA . ASP A 1 93 ? 13.157 14.633 -14.329 1.00 69.31 93 ASP A CA 1
ATOM 735 C C . ASP A 1 93 ? 14.067 15.683 -13.688 1.00 69.31 93 ASP A C 1
ATOM 737 O O . ASP A 1 93 ? 13.802 16.204 -12.604 1.00 69.31 93 ASP A O 1
ATOM 741 N N . GLY A 1 94 ? 15.238 15.869 -14.294 1.00 60.38 94 GLY A N 1
ATOM 742 C CA . GLY A 1 94 ? 16.152 16.929 -13.919 1.00 60.38 94 GLY A CA 1
ATOM 743 C C . GLY A 1 94 ? 15.520 18.257 -14.301 1.00 60.38 94 GLY A C 1
ATOM 744 O O . GLY A 1 94 ? 15.541 18.639 -15.470 1.00 60.38 94 GLY A O 1
ATOM 745 N N . THR A 1 95 ? 14.991 18.997 -13.327 1.00 60.56 95 THR A N 1
ATOM 746 C CA . THR A 1 95 ? 14.897 20.450 -13.471 1.00 60.56 95 THR A CA 1
ATOM 747 C C . THR A 1 95 ? 16.315 21.003 -13.382 1.00 60.56 95 THR A C 1
ATOM 749 O O . THR A 1 95 ? 16.714 21.572 -12.366 1.00 60.56 95 THR A O 1
ATOM 752 N N . ASP A 1 96 ? 17.095 20.793 -14.438 1.00 57.00 96 ASP A N 1
ATOM 753 C CA . ASP A 1 96 ? 18.232 21.645 -14.737 1.00 57.00 96 ASP A CA 1
ATOM 754 C C . ASP A 1 96 ? 17.633 22.999 -15.160 1.00 57.00 96 ASP A C 1
ATOM 756 O O . ASP A 1 96 ? 17.452 23.275 -16.347 1.00 57.00 96 ASP A O 1
ATOM 760 N N . GLU A 1 97 ? 17.216 23.820 -14.186 1.00 52.62 97 GLU A N 1
ATOM 761 C CA . GLU A 1 97 ? 17.070 25.251 -14.456 1.00 52.62 97 GLU A CA 1
ATOM 762 C C . GLU A 1 97 ? 18.478 25.806 -14.742 1.00 52.62 97 GLU A C 1
ATOM 764 O O . GLU A 1 97 ? 19.381 25.576 -13.930 1.00 52.62 97 GLU A O 1
ATOM 769 N N . PRO A 1 98 ? 18.696 26.473 -15.892 1.00 58.50 98 PRO A N 1
ATOM 770 C CA . PRO A 1 98 ? 19.979 27.089 -16.223 1.00 58.50 98 PRO A CA 1
ATOM 771 C C . PRO A 1 98 ? 20.344 28.263 -15.305 1.00 58.50 98 PRO A C 1
ATOM 773 O O . PRO A 1 98 ? 19.427 28.969 -14.825 1.00 58.50 98 PRO A O 1
#

Radius of gyration: 17.65 Å; chains: 1; bounding box: 41×40×39 Å

Foldseek 3Di:
DAFAWDQDPDPPDDAIDTPNDGDPDQAQEHEDDDPLCPPPDPVSLVVQVVSVVVNHHYDCHSVNSVCVSPVVSVVVVCVVVVNDDPPDDDDDPDPPPD

pLDDT: mean 75.8, std 14.53, range [43.19, 93.19]

Secondary structure (DSSP, 8-state):
-PPPPB----TT--S-EETTEE--S--SEEE----GGGTT-HHHHHHHHHHHHTT-EEES-HHHHHHHH-HHHHHHHHHHTT----------------

Organism: NCBI:txid62062

Sequence (98 aa):
MYKAITPLHDTKSGGLRVEQEVVTSYPQVAVVRVPTPWVQSDSDITVLRHLEKMGCRLVNRPQAILNCVNKFWTFQELAGHGVPLPDTFSYEDGTDEP